Protein AF-A0AA97H1Y4-F1 (afdb_monomer_lite)

Sequence (120 aa):
MHAQTNQAAPNLTASKNALSTSVINLQKANDVKLMYYPCPATGQKHHMVGRGRGKAYKGAYPSTDLQINGYCTQCRDCKLFIISEYEPLWADVKSLGKYTSGNADYDLSNLATVYYTNDF

Foldseek 3Di:
DDDDDDDDDDDPPDDDDDDPPPPPPPDDDPDPDVDQDAQPQPSHHFPKDWQAWEWEAEADPPHPRTDETDTKIAGPGQGKMKHFNYDPPDPPDPDRHDMDIDHDPDDHHSHYDYYYYNGD

Secondary structure (DSSP, 8-state):
--PPP-PPPP--------------------S--------TTTSS---EEEEEEEEEEESSTT---EEEEEEEEEETTT-EEEEESS-TTSTT-----SEEEEE-SSPPPSSEEEEEES--

Organism: NCBI:txid3030016

pLDDT: mean 79.14, std 22.88, range [39.25, 98.5]

Structure (mmCIF, N/CA/C/O backbone):
data_AF-A0AA97H1Y4-F1
#
_entry.id   AF-A0AA97H1Y4-F1
#
loop_
_atom_site.group_PDB
_atom_site.id
_atom_site.type_symbol
_atom_site.label_atom_id
_atom_site.label_alt_id
_atom_site.label_comp_id
_atom_site.label_asym_id
_atom_site.label_entity_id
_atom_site.label_seq_id
_atom_site.pdbx_PDB_ins_code
_atom_site.Cartn_x
_atom_site.Cartn_y
_atom_site.Cartn_z
_atom_site.occupancy
_atom_site.B_iso_or_equiv
_atom_site.auth_seq_id
_atom_site.auth_comp_id
_atom_site.auth_asym_id
_atom_site.auth_atom_id
_atom_site.pdbx_PDB_model_num
ATOM 1 N N . MET A 1 1 ? -32.218 19.216 75.839 1.00 48.66 1 MET A N 1
ATOM 2 C CA . MET A 1 1 ? -32.972 18.854 74.622 1.00 48.66 1 MET A CA 1
ATOM 3 C C . MET A 1 1 ? -32.385 19.664 73.477 1.00 48.66 1 MET A C 1
ATOM 5 O O . MET A 1 1 ? -32.745 20.819 73.320 1.00 48.66 1 MET A O 1
ATOM 9 N N . HIS A 1 2 ? -31.381 19.117 72.789 1.00 39.84 2 HIS A N 1
ATOM 10 C CA . HIS A 1 2 ? -30.660 19.808 71.717 1.00 39.84 2 HIS A CA 1
ATOM 11 C C . HIS A 1 2 ? -31.087 19.205 70.379 1.00 39.84 2 HIS A C 1
ATOM 13 O O . HIS A 1 2 ? -30.915 18.009 70.158 1.00 39.84 2 HIS A O 1
ATOM 19 N N . ALA A 1 3 ? -31.703 20.033 69.537 1.00 40.03 3 ALA A N 1
ATOM 20 C CA . ALA A 1 3 ? -32.163 19.678 68.205 1.00 40.03 3 ALA A CA 1
ATOM 21 C C . ALA A 1 3 ? -30.964 19.508 67.260 1.00 40.03 3 ALA A C 1
ATOM 23 O O . ALA A 1 3 ? -30.159 20.425 67.105 1.00 40.03 3 ALA A O 1
ATOM 24 N N . GLN A 1 4 ? -30.845 18.334 66.640 1.00 42.91 4 GLN A N 1
ATOM 25 C CA . GLN A 1 4 ? -29.894 18.086 65.560 1.00 42.91 4 GLN A CA 1
ATOM 26 C C . GLN A 1 4 ? -30.516 18.536 64.236 1.00 42.91 4 GLN A C 1
ATOM 28 O O . GLN A 1 4 ? -31.580 18.067 63.833 1.00 42.91 4 GLN A O 1
ATOM 33 N N . THR A 1 5 ? -29.853 19.481 63.579 1.00 45.50 5 THR A N 1
ATOM 34 C CA . THR A 1 5 ? -30.152 19.957 62.232 1.00 45.50 5 THR A CA 1
ATOM 35 C C . THR A 1 5 ? -29.566 18.978 61.212 1.00 45.50 5 THR A C 1
ATOM 37 O O . THR A 1 5 ? -28.354 18.796 61.132 1.00 45.50 5 THR A O 1
ATOM 40 N N . ASN A 1 6 ? -30.423 18.332 60.418 1.00 41.03 6 ASN A N 1
ATOM 41 C CA . ASN A 1 6 ? -29.993 17.510 59.287 1.00 41.03 6 ASN A CA 1
ATOM 42 C C . ASN A 1 6 ? -29.512 18.420 58.147 1.00 41.03 6 ASN A C 1
ATOM 44 O O . ASN A 1 6 ? -30.321 19.016 57.437 1.00 41.03 6 ASN A O 1
ATOM 48 N N . GLN A 1 7 ? -28.194 18.534 57.978 1.00 43.28 7 GLN A N 1
ATOM 49 C CA . GLN A 1 7 ? -27.583 19.110 56.781 1.00 43.28 7 GLN A CA 1
ATOM 50 C C . GLN A 1 7 ? -27.549 18.054 55.670 1.00 43.28 7 GLN A C 1
ATOM 52 O O . GLN A 1 7 ? -27.130 16.917 55.882 1.00 43.28 7 GLN A O 1
ATOM 57 N N . ALA A 1 8 ? -28.035 18.439 54.490 1.00 41.75 8 ALA A N 1
ATOM 58 C CA . ALA A 1 8 ? -28.087 17.613 53.293 1.00 41.75 8 ALA A CA 1
ATOM 59 C C . ALA A 1 8 ? -26.680 17.204 52.821 1.00 41.75 8 ALA A C 1
ATOM 61 O O . ALA A 1 8 ? -25.769 18.030 52.750 1.00 41.75 8 ALA A O 1
ATOM 62 N N . ALA A 1 9 ? -26.521 15.929 52.466 1.00 47.75 9 ALA A N 1
ATOM 63 C CA . ALA A 1 9 ? -25.305 15.400 51.862 1.00 47.75 9 ALA A CA 1
ATOM 64 C C . ALA A 1 9 ? -25.125 15.931 50.420 1.00 47.75 9 ALA A C 1
ATOM 66 O O . ALA A 1 9 ? -26.103 15.989 49.668 1.00 47.75 9 ALA A O 1
ATOM 67 N N . PRO A 1 10 ? -23.900 16.290 49.995 1.00 41.94 10 PRO A N 1
ATOM 68 C CA . PRO A 1 10 ? -23.632 16.707 48.625 1.00 41.94 10 PRO A CA 1
ATOM 69 C C . PRO A 1 10 ? -23.724 15.525 47.648 1.00 41.94 10 PRO A C 1
ATOM 71 O O . PRO A 1 10 ? -23.108 14.475 47.828 1.00 41.94 10 PRO A O 1
ATOM 74 N N . ASN A 1 11 ? -24.510 15.732 46.592 1.00 40.88 11 ASN A N 1
ATOM 75 C CA . ASN A 1 11 ? -24.734 14.822 45.475 1.00 40.88 11 ASN A CA 1
ATOM 76 C C . ASN A 1 11 ? -23.430 14.609 44.677 1.00 40.88 11 ASN A C 1
ATOM 78 O O . ASN A 1 11 ? -23.004 15.474 43.914 1.00 40.88 11 ASN A O 1
ATOM 82 N N . LEU A 1 12 ? -22.795 13.450 44.860 1.00 43.25 12 LEU A N 1
ATOM 83 C CA . LEU A 1 12 ? -21.670 12.974 44.055 1.00 43.25 12 LEU A CA 1
ATOM 84 C C . LEU A 1 12 ? -22.195 12.314 42.772 1.00 43.25 12 LEU A C 1
ATOM 86 O O . LEU A 1 12 ? -22.245 11.091 42.665 1.00 43.25 12 LEU A O 1
ATOM 90 N N . THR A 1 13 ? -22.548 13.112 41.768 1.00 43.06 13 THR A N 1
ATOM 91 C CA . THR A 1 13 ? -22.627 12.629 40.380 1.00 43.06 13 THR A CA 1
ATOM 92 C C . THR A 1 13 ? -21.457 13.197 39.594 1.00 43.06 13 THR A C 1
ATOM 94 O O . THR A 1 13 ? -21.511 14.248 38.962 1.00 43.06 13 THR A O 1
ATOM 97 N N . ALA A 1 14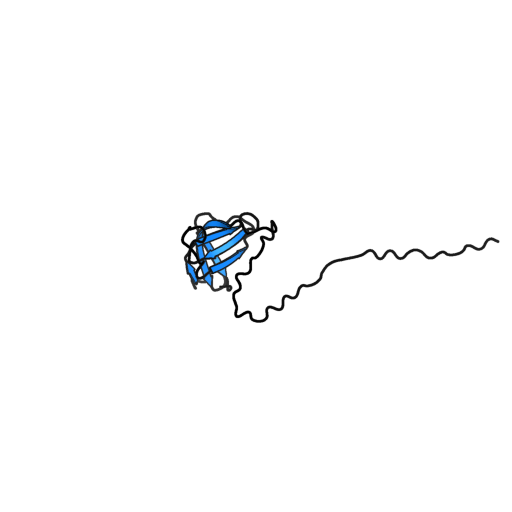 ? -20.345 12.474 39.708 1.00 47.25 14 ALA A N 1
ATOM 98 C CA . ALA A 1 14 ? -19.141 12.682 38.934 1.00 47.25 14 ALA A CA 1
ATOM 99 C C . ALA A 1 14 ? -19.412 12.483 37.435 1.00 47.25 14 ALA A C 1
ATOM 101 O O . ALA A 1 14 ? -20.016 11.500 37.003 1.00 47.25 14 ALA A O 1
ATOM 102 N N . SER A 1 15 ? -18.899 13.445 36.674 1.00 50.44 15 SER A N 1
ATOM 103 C CA . SER A 1 15 ? -18.706 13.457 35.229 1.00 50.44 15 SER A CA 1
ATOM 104 C C . SER A 1 15 ? -18.335 12.081 34.656 1.00 50.44 15 SER A C 1
ATOM 106 O O . SER A 1 15 ? -17.277 11.532 34.964 1.00 50.44 15 SER A O 1
ATOM 108 N N . LYS A 1 16 ? -19.185 11.548 33.771 1.00 42.25 16 LYS A N 1
ATOM 109 C CA . LYS A 1 16 ? -18.799 10.529 32.789 1.00 42.25 16 LYS A CA 1
ATOM 110 C C . LYS A 1 16 ? -18.998 11.099 31.398 1.00 42.25 16 LYS A C 1
ATOM 112 O O . LYS A 1 16 ? -20.075 11.079 30.814 1.00 42.25 16 LYS A O 1
ATOM 117 N N . ASN A 1 17 ? -17.895 11.662 30.941 1.00 44.69 17 ASN A N 1
ATOM 118 C CA . ASN A 1 17 ? -17.618 12.040 29.578 1.00 44.69 17 ASN A CA 1
ATOM 119 C C . ASN A 1 17 ? -17.586 10.794 28.668 1.00 44.69 17 ASN A C 1
ATOM 121 O O . ASN A 1 17 ? -17.253 9.703 29.128 1.00 44.69 17 ASN A O 1
ATOM 125 N N . ALA A 1 18 ? -17.814 11.037 27.376 1.00 43.44 18 ALA A N 1
ATOM 126 C CA . ALA A 1 18 ? -17.531 10.179 26.220 1.00 43.44 18 ALA A CA 1
ATOM 127 C C . ALA A 1 18 ? -18.537 9.064 25.860 1.00 43.44 18 ALA A C 1
ATOM 129 O O . ALA A 1 18 ? -18.452 7.937 26.331 1.00 43.44 18 ALA A O 1
ATOM 130 N N . LEU A 1 19 ? -19.384 9.354 24.867 1.00 41.88 19 LEU A N 1
ATOM 131 C CA . LEU A 1 19 ? -19.196 8.819 23.509 1.00 41.88 19 LEU A CA 1
ATOM 132 C C . LEU A 1 19 ? -20.073 9.634 22.539 1.00 41.88 19 LEU A C 1
ATOM 134 O O . LEU A 1 19 ? -21.244 9.339 22.324 1.00 41.88 19 LEU A O 1
ATOM 138 N N . SER A 1 20 ? -19.519 10.715 21.983 1.00 41.31 20 SER A N 1
ATOM 139 C CA . SER A 1 20 ? -20.148 11.393 20.846 1.00 41.31 20 SER A CA 1
ATOM 140 C C . SER A 1 20 ? -19.917 10.526 19.613 1.00 41.31 20 SER A C 1
ATOM 142 O O . SER A 1 20 ? -18.840 10.541 19.013 1.00 41.31 20 SER A O 1
ATOM 144 N N . THR A 1 21 ? -20.914 9.706 19.291 1.00 44.03 21 THR A N 1
ATOM 145 C CA . THR A 1 21 ? -21.006 8.948 18.046 1.00 44.03 21 THR A CA 1
ATOM 146 C C . THR A 1 21 ? -20.931 9.932 16.885 1.00 44.03 21 THR A C 1
ATOM 148 O O . THR A 1 21 ? -21.912 10.576 16.519 1.00 44.03 21 THR A O 1
ATOM 151 N N . SER A 1 22 ? -19.737 10.072 16.316 1.00 50.31 22 SER A N 1
ATOM 152 C CA . SER A 1 22 ? -19.510 10.861 15.112 1.00 50.31 22 SER A CA 1
ATOM 153 C C . SER A 1 22 ? -20.074 10.074 13.933 1.00 50.31 22 SER A C 1
ATOM 155 O O . SER A 1 22 ? -19.364 9.311 13.285 1.00 50.31 22 SER A O 1
ATOM 157 N N . VAL A 1 23 ? -21.379 10.201 13.693 1.00 44.16 23 VAL A N 1
ATOM 158 C CA . VAL A 1 23 ? -22.023 9.699 12.478 1.00 44.16 23 VAL A CA 1
ATOM 159 C C . VAL A 1 23 ? -21.514 10.561 11.324 1.00 44.16 23 VAL A C 1
ATOM 161 O O . VAL A 1 23 ? -22.010 11.662 11.090 1.00 44.16 23 VAL A O 1
ATOM 164 N N . ILE A 1 24 ? -20.468 10.104 10.634 1.00 49.44 24 ILE A N 1
ATOM 165 C CA . ILE A 1 24 ? -19.980 10.775 9.429 1.00 49.44 24 ILE A CA 1
ATOM 166 C C . ILE A 1 24 ? -20.992 10.483 8.318 1.00 49.44 24 ILE A C 1
ATOM 168 O O . ILE A 1 24 ? -20.993 9.412 7.717 1.00 49.44 24 ILE A O 1
ATOM 172 N N . ASN A 1 25 ? -21.872 11.449 8.060 1.00 41.75 25 ASN A N 1
ATOM 173 C CA . ASN A 1 25 ? -22.656 11.518 6.833 1.00 41.75 25 ASN A CA 1
ATOM 174 C C . ASN A 1 25 ? -21.688 11.689 5.649 1.00 41.75 25 ASN A C 1
ATOM 176 O O . ASN A 1 25 ? -21.300 12.810 5.322 1.00 41.75 25 ASN A O 1
ATOM 180 N N . LEU A 1 26 ? -21.292 10.593 4.995 1.00 48.78 26 LEU A N 1
ATOM 181 C CA . LEU A 1 26 ? -20.670 10.659 3.671 1.00 48.78 26 LEU A CA 1
ATOM 182 C C . LEU A 1 26 ? -21.756 10.943 2.626 1.00 48.78 26 LEU A C 1
ATOM 184 O O . LEU A 1 26 ? -22.252 10.054 1.937 1.00 48.78 26 LEU A O 1
ATOM 188 N N . GLN A 1 27 ? -22.144 12.211 2.511 1.00 44.69 27 GLN A N 1
ATOM 189 C CA . GLN A 1 27 ? -22.803 12.690 1.303 1.00 44.69 27 GLN A CA 1
ATOM 190 C C . GLN A 1 27 ? -21.766 12.782 0.174 1.00 44.69 27 GLN A C 1
ATOM 192 O O . GLN A 1 27 ? -20.683 13.330 0.361 1.00 44.69 27 GLN A O 1
ATOM 197 N N . LYS A 1 28 ? -22.126 12.205 -0.983 1.00 53.91 28 LYS A N 1
ATOM 198 C CA . LYS A 1 28 ? -21.453 12.264 -2.294 1.00 53.91 28 LYS A CA 1
ATOM 199 C C . LYS A 1 28 ? -20.482 13.446 -2.445 1.00 53.91 28 LYS A C 1
ATOM 201 O O . LYS A 1 28 ? -20.922 14.576 -2.643 1.00 53.91 28 LYS A O 1
ATOM 206 N N . ALA A 1 29 ? -19.183 13.164 -2.465 1.00 42.91 29 ALA A N 1
ATOM 207 C CA . ALA A 1 29 ? -18.162 14.120 -2.878 1.00 42.91 29 ALA A CA 1
ATOM 208 C C . ALA A 1 29 ? -17.651 13.732 -4.273 1.00 42.91 29 ALA A C 1
ATOM 210 O O . ALA A 1 29 ? -16.853 12.811 -4.414 1.00 42.91 29 ALA A O 1
ATOM 211 N N . ASN A 1 30 ? -18.125 14.443 -5.298 1.00 45.97 30 ASN A N 1
ATOM 212 C CA . ASN A 1 30 ? -17.591 14.395 -6.664 1.00 45.97 30 ASN A CA 1
ATOM 213 C C . ASN A 1 30 ? -16.367 15.314 -6.856 1.00 45.97 30 ASN A C 1
ATOM 215 O O . ASN A 1 30 ? -16.028 15.645 -7.983 1.00 45.97 30 ASN A O 1
ATOM 219 N N . ASP A 1 31 ? -15.668 15.673 -5.781 1.00 39.59 31 ASP A N 1
ATOM 220 C CA . ASP A 1 31 ? -14.354 16.307 -5.837 1.00 39.59 31 ASP A CA 1
ATOM 221 C C . ASP A 1 31 ? -13.424 15.503 -4.932 1.00 39.59 31 ASP A C 1
ATOM 223 O O . ASP A 1 31 ? -13.502 15.592 -3.703 1.00 39.59 31 ASP A O 1
ATOM 227 N N . VAL A 1 32 ? -12.548 14.687 -5.528 1.00 39.25 32 VAL A N 1
ATOM 228 C CA . VAL A 1 32 ? -11.483 13.988 -4.796 1.00 39.25 32 VAL A CA 1
ATOM 229 C C . VAL A 1 32 ? -10.440 15.029 -4.401 1.00 39.25 32 VAL A C 1
ATOM 231 O O . VAL A 1 32 ? -9.380 15.180 -5.005 1.00 39.25 32 VAL A O 1
ATOM 234 N N . LYS A 1 33 ? -10.768 15.805 -3.370 1.00 39.50 33 LYS A N 1
ATOM 2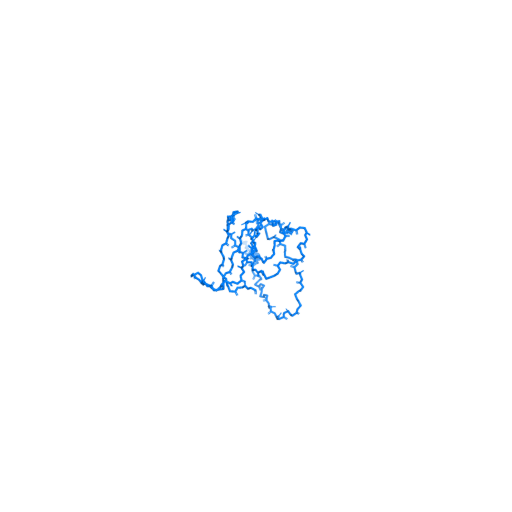35 C CA . LYS A 1 33 ? -9.798 16.572 -2.604 1.00 39.50 33 LYS A CA 1
ATOM 236 C C . LYS A 1 33 ? -8.810 15.540 -2.072 1.00 39.50 33 LYS A C 1
ATOM 238 O O . LYS A 1 33 ? -9.231 14.625 -1.366 1.00 39.50 33 LYS A O 1
ATOM 243 N N . LEU A 1 34 ? -7.525 15.653 -2.421 1.00 41.41 34 LEU A N 1
ATOM 244 C CA . LEU A 1 34 ? -6.455 14.890 -1.772 1.00 41.41 34 LEU A CA 1
ATOM 245 C C . LEU A 1 34 ? -6.478 15.247 -0.281 1.00 41.41 34 LEU A C 1
ATOM 247 O O . LEU A 1 34 ? -5.862 16.211 0.170 1.00 41.41 34 LEU A O 1
ATOM 251 N N . MET A 1 35 ? -7.298 14.517 0.467 1.00 50.91 35 MET A N 1
ATOM 252 C CA . MET A 1 35 ? -7.474 14.679 1.895 1.00 50.91 35 MET A CA 1
ATOM 253 C C . MET A 1 35 ? -6.227 14.095 2.530 1.00 50.91 35 MET A C 1
ATOM 255 O O . MET A 1 35 ? -6.019 12.884 2.545 1.00 50.91 35 MET A O 1
ATOM 259 N N . TYR A 1 36 ? -5.372 14.981 3.026 1.00 68.94 36 TYR A N 1
ATOM 260 C CA . TYR A 1 36 ? -4.345 14.587 3.968 1.00 68.94 36 TYR A CA 1
ATOM 261 C C . TYR A 1 36 ? -5.017 13.867 5.145 1.00 68.94 36 TYR A C 1
ATOM 263 O O . TYR A 1 36 ? -5.831 14.463 5.850 1.00 68.94 36 TYR A O 1
ATOM 271 N N . TYR A 1 37 ? -4.682 12.592 5.334 1.00 75.31 37 TYR A N 1
ATOM 272 C CA . TYR A 1 37 ? -5.116 11.800 6.478 1.00 75.31 37 TYR A CA 1
ATOM 273 C C . TYR A 1 37 ? -3.921 11.613 7.424 1.00 75.31 37 TYR A C 1
ATOM 275 O O . TYR A 1 37 ? -2.888 11.092 6.988 1.00 75.31 37 TYR A O 1
ATOM 283 N N . PRO A 1 38 ? -3.996 12.088 8.680 1.00 85.44 38 PRO A N 1
ATOM 284 C CA . PRO A 1 38 ? -2.907 11.920 9.629 1.00 85.44 38 PRO A CA 1
ATOM 285 C C . PRO A 1 38 ? -2.799 10.458 10.074 1.00 85.44 38 PRO A C 1
ATOM 287 O O . PRO A 1 38 ? -3.799 9.771 10.270 1.00 85.44 38 PRO A O 1
ATOM 290 N N . CYS A 1 39 ? -1.569 10.006 10.298 1.00 88.25 39 CYS A N 1
ATOM 291 C CA . CYS A 1 39 ? -1.275 8.694 10.851 1.00 88.25 39 CYS A CA 1
ATOM 292 C C . CYS A 1 39 ? -1.866 8.591 12.265 1.00 88.25 39 CYS A C 1
ATOM 294 O O . CYS A 1 39 ? -1.440 9.344 13.142 1.00 88.25 39 CYS A O 1
ATOM 296 N N . PRO A 1 40 ? -2.788 7.654 12.548 1.00 89.56 40 PRO A N 1
ATOM 297 C CA . PRO A 1 40 ? -3.432 7.566 13.860 1.00 89.56 40 PRO A CA 1
ATOM 298 C C . PRO A 1 40 ? -2.456 7.189 14.984 1.00 89.56 40 PRO A C 1
ATOM 300 O O . PRO A 1 40 ? -2.716 7.495 16.142 1.00 89.56 40 PRO A O 1
ATOM 303 N N . ALA A 1 41 ? -1.321 6.564 14.652 1.00 86.75 41 ALA A N 1
ATOM 304 C CA . ALA A 1 41 ? -0.299 6.195 15.630 1.00 86.75 41 ALA A CA 1
ATOM 305 C C . ALA A 1 41 ? 0.553 7.390 16.097 1.00 86.75 41 ALA A C 1
ATOM 307 O O . ALA A 1 41 ? 1.031 7.387 17.227 1.00 86.75 41 ALA A O 1
ATOM 308 N N . THR A 1 42 ? 0.767 8.399 15.244 1.00 88.56 42 THR A N 1
ATOM 309 C CA . THR A 1 42 ? 1.719 9.497 15.519 1.00 88.56 42 THR A CA 1
ATOM 310 C C . THR A 1 42 ? 1.112 10.896 15.411 1.00 88.56 42 THR A C 1
ATOM 312 O O . THR A 1 42 ? 1.738 11.869 15.823 1.00 88.56 42 THR A O 1
ATOM 315 N N . GLY A 1 43 ? -0.074 11.037 14.817 1.00 87.00 43 GLY A N 1
ATOM 316 C CA . GLY A 1 43 ? -0.686 12.318 14.449 1.00 87.00 43 GLY A CA 1
ATOM 317 C C . GLY A 1 43 ? 0.012 13.047 13.289 1.00 87.00 43 GLY A C 1
ATOM 318 O O . GLY A 1 43 ? -0.460 14.097 12.855 1.00 87.00 43 GLY A O 1
ATOM 319 N N . GLN A 1 44 ? 1.120 12.506 12.773 1.00 88.88 44 GLN A N 1
ATOM 320 C CA . GLN A 1 44 ? 1.923 13.078 11.688 1.00 88.88 44 GLN A CA 1
ATOM 321 C C . GLN A 1 44 ? 1.574 12.448 10.338 1.00 88.88 44 GLN A C 1
ATOM 323 O O . GLN A 1 44 ? 0.671 11.620 10.235 1.00 88.88 44 GLN A O 1
ATOM 328 N N . LYS A 1 45 ? 2.292 12.823 9.274 1.00 89.19 45 LYS A N 1
ATOM 329 C CA . LYS A 1 45 ? 2.130 12.168 7.970 1.00 89.19 45 LYS A CA 1
ATOM 330 C C . LYS A 1 45 ? 2.496 10.686 8.076 1.00 89.19 45 LYS A C 1
ATOM 332 O O . LYS A 1 45 ? 3.416 10.325 8.807 1.00 89.19 45 LYS A O 1
ATOM 337 N N . HIS A 1 46 ? 1.815 9.836 7.309 1.00 91.25 46 HIS A N 1
ATOM 338 C CA . HIS A 1 46 ? 2.180 8.424 7.217 1.00 91.25 46 HIS A CA 1
ATOM 339 C C . HIS A 1 46 ? 3.605 8.259 6.676 1.00 91.25 46 HIS A C 1
ATOM 341 O O . HIS A 1 46 ? 3.904 8.673 5.555 1.00 91.25 46 HIS A O 1
ATOM 347 N N . HIS A 1 47 ? 4.469 7.601 7.449 1.00 93.31 47 HIS A N 1
ATOM 348 C CA . HIS A 1 47 ? 5.784 7.173 6.983 1.00 93.31 47 HIS A CA 1
ATOM 349 C C . HIS A 1 47 ? 5.654 5.834 6.246 1.00 93.31 47 HIS A C 1
ATOM 351 O O . HIS A 1 47 ? 5.758 4.763 6.848 1.00 93.31 47 HIS A O 1
ATOM 357 N N . MET A 1 48 ? 5.362 5.905 4.947 1.00 94.12 48 MET A N 1
ATOM 358 C CA . MET A 1 48 ? 5.184 4.735 4.083 1.00 94.12 48 MET A CA 1
ATOM 359 C C . MET A 1 48 ? 6.528 4.138 3.666 1.00 94.12 48 MET A C 1
ATOM 361 O O . MET A 1 48 ? 7.461 4.871 3.343 1.00 94.12 48 MET A O 1
ATOM 365 N N . VAL A 1 49 ? 6.611 2.808 3.627 1.00 96.00 49 VAL A N 1
ATOM 366 C CA . VAL A 1 49 ? 7.764 2.066 3.102 1.00 96.00 49 VAL A CA 1
ATOM 367 C C . VAL A 1 49 ? 7.376 0.931 2.175 1.00 96.00 49 VAL A C 1
ATOM 369 O O . VAL A 1 49 ? 6.296 0.364 2.308 1.00 96.00 49 VAL A O 1
ATOM 372 N N . GLY A 1 50 ? 8.277 0.593 1.253 1.00 95.94 50 GLY A N 1
ATOM 373 C CA . GLY A 1 50 ? 8.085 -0.481 0.282 1.00 95.94 50 GLY A CA 1
ATOM 374 C C . GLY A 1 50 ? 7.998 -1.863 0.929 1.00 95.94 50 GLY A C 1
ATOM 375 O O . GLY A 1 50 ? 8.786 -2.196 1.814 1.00 95.94 50 GLY A O 1
ATOM 376 N N . ARG A 1 51 ? 7.044 -2.667 0.452 1.00 96.62 51 ARG A N 1
ATOM 377 C CA . ARG A 1 51 ? 6.769 -4.059 0.855 1.00 96.62 51 ARG A CA 1
ATOM 378 C C . ARG A 1 51 ? 6.688 -4.998 -0.363 1.00 96.62 51 ARG A C 1
ATOM 380 O O . ARG A 1 51 ? 5.979 -5.998 -0.364 1.00 96.62 51 ARG A O 1
ATOM 387 N N . GLY A 1 52 ? 7.411 -4.666 -1.431 1.00 95.81 52 GLY A N 1
ATOM 388 C CA . GLY A 1 52 ? 7.477 -5.482 -2.644 1.00 95.81 52 GLY A CA 1
ATOM 389 C C . GLY A 1 52 ? 6.221 -5.387 -3.515 1.00 95.81 52 GLY A C 1
ATOM 390 O O . GLY A 1 52 ? 5.615 -4.324 -3.657 1.00 95.81 52 GLY A O 1
ATOM 391 N N . ARG A 1 53 ? 5.851 -6.499 -4.162 1.00 97.62 53 ARG A N 1
ATOM 392 C CA . ARG A 1 53 ? 4.714 -6.551 -5.096 1.00 97.62 53 ARG A CA 1
ATOM 393 C C . ARG A 1 53 ? 3.379 -6.652 -4.358 1.00 97.62 53 ARG A C 1
ATOM 395 O O . ARG A 1 53 ? 3.284 -7.256 -3.296 1.00 97.62 53 ARG A O 1
ATOM 402 N N . GLY A 1 54 ? 2.323 -6.114 -4.955 1.00 97.50 54 GLY A N 1
ATOM 403 C CA . GLY A 1 54 ? 0.961 -6.192 -4.429 1.00 97.50 54 GLY A CA 1
ATOM 404 C C . GLY A 1 54 ? -0.019 -6.698 -5.481 1.00 97.50 54 GLY A C 1
ATOM 405 O O . GLY A 1 54 ? 0.017 -6.253 -6.629 1.00 97.50 54 GLY A O 1
ATOM 406 N N . LYS A 1 55 ? -0.908 -7.615 -5.094 1.00 98.19 55 LYS A N 1
ATOM 407 C CA . LYS A 1 55 ? -2.079 -7.997 -5.892 1.00 98.19 55 LYS A CA 1
ATOM 408 C C . LYS A 1 55 ? -3.349 -7.750 -5.094 1.00 98.19 55 LYS A C 1
ATOM 410 O O . LYS A 1 55 ? -3.440 -8.206 -3.957 1.00 98.19 55 LYS A O 1
ATOM 415 N N . ALA A 1 56 ? -4.319 -7.075 -5.695 1.00 98.06 56 ALA A N 1
ATOM 416 C CA . ALA A 1 56 ? -5.628 -6.860 -5.093 1.00 98.06 56 ALA A CA 1
ATOM 417 C C . ALA A 1 56 ? -6.725 -7.479 -5.961 1.00 98.06 56 ALA A C 1
ATOM 419 O O . ALA A 1 56 ? -6.783 -7.217 -7.165 1.00 98.06 56 ALA A O 1
ATOM 420 N N . TYR A 1 57 ? -7.580 -8.287 -5.343 1.00 98.50 57 TYR A N 1
ATOM 421 C CA . TYR A 1 57 ? -8.701 -8.971 -5.978 1.00 98.50 57 TYR A CA 1
ATOM 422 C C . TYR A 1 57 ? -10.022 -8.438 -5.428 1.00 98.50 57 TYR A C 1
ATOM 424 O O . TYR A 1 57 ? -10.117 -8.131 -4.238 1.00 98.50 57 TYR A O 1
ATOM 432 N N . LYS A 1 58 ? -11.043 -8.349 -6.284 1.00 98.00 58 LYS A N 1
ATOM 433 C CA . LYS A 1 58 ? -12.387 -7.947 -5.876 1.00 98.00 58 LYS A CA 1
ATOM 434 C C . LYS A 1 58 ? -13.125 -9.092 -5.197 1.00 98.00 58 LYS A C 1
ATOM 436 O O . LYS A 1 58 ? -13.210 -10.179 -5.760 1.00 98.00 58 LYS A O 1
ATOM 441 N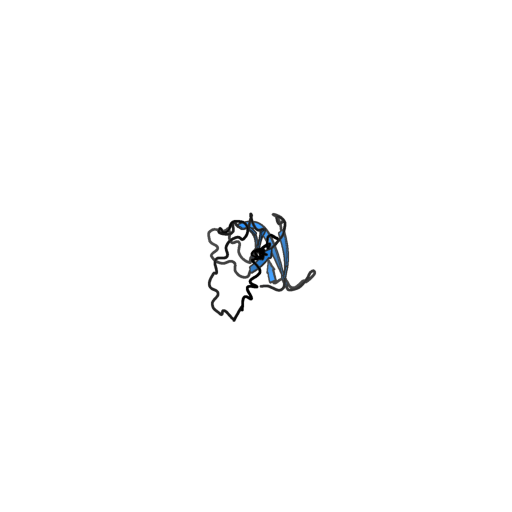 N . GLY A 1 59 ? -13.719 -8.843 -4.037 1.00 96.88 59 GLY A N 1
ATOM 442 C CA . GLY A 1 59 ? -14.500 -9.826 -3.284 1.00 96.88 59 GLY A CA 1
ATOM 443 C C . GLY A 1 59 ? -13.718 -10.483 -2.150 1.00 96.88 59 GLY A C 1
ATOM 444 O O . GLY A 1 59 ? -12.640 -10.033 -1.776 1.00 96.88 59 GLY A O 1
ATOM 445 N N . ALA A 1 60 ? -14.289 -11.541 -1.575 1.00 96.69 60 ALA A N 1
ATOM 446 C CA . ALA A 1 60 ? -13.657 -12.315 -0.508 1.00 96.69 60 ALA A CA 1
ATOM 447 C C . ALA A 1 60 ? -12.656 -13.342 -1.065 1.00 96.69 60 ALA A C 1
ATOM 449 O O . ALA A 1 60 ? -12.733 -13.735 -2.230 1.00 96.69 60 ALA A O 1
ATOM 450 N N . TYR A 1 61 ? -11.735 -13.821 -0.225 1.00 95.00 61 TYR A N 1
ATOM 451 C CA . TYR A 1 61 ? -10.904 -14.980 -0.563 1.00 95.00 61 TYR A CA 1
ATOM 452 C C . TYR A 1 61 ? -11.792 -16.207 -0.859 1.00 95.00 61 TYR A C 1
ATOM 454 O O . TYR A 1 61 ? -12.731 -16.445 -0.094 1.00 95.00 61 TYR A O 1
ATOM 462 N N . PRO A 1 62 ? -11.504 -17.019 -1.896 1.00 95.44 62 PRO A N 1
ATOM 463 C CA . PRO A 1 62 ? -10.389 -16.944 -2.850 1.00 95.44 62 PRO A CA 1
ATOM 464 C C . PRO A 1 62 ? -10.792 -16.369 -4.225 1.00 95.44 62 PRO A C 1
ATOM 466 O O . PRO A 1 62 ? -10.642 -17.039 -5.245 1.00 95.44 62 PRO A O 1
ATOM 469 N N . SER A 1 63 ? -11.329 -15.146 -4.284 1.00 97.50 63 SER A N 1
ATOM 470 C CA . SER A 1 63 ? -11.721 -14.525 -5.559 1.00 97.50 63 SER A CA 1
ATOM 471 C C . SER A 1 63 ? -10.584 -14.479 -6.588 1.00 97.50 63 SER A C 1
ATOM 473 O O . SER A 1 63 ? -9.436 -14.184 -6.269 1.00 97.50 63 SER A O 1
ATOM 475 N N . THR A 1 64 ? -10.913 -14.707 -7.856 1.00 97.81 64 THR A N 1
ATOM 476 C CA . THR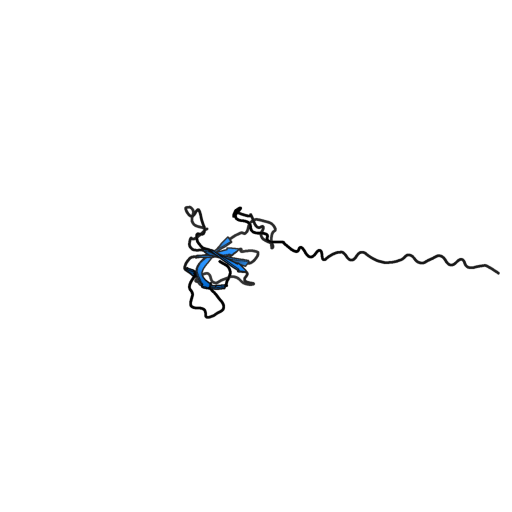 A 1 64 ? -9.965 -14.616 -8.976 1.00 97.81 64 THR A CA 1
ATOM 477 C C . THR A 1 64 ? -10.077 -13.307 -9.757 1.00 97.81 64 THR A C 1
ATOM 479 O O . THR A 1 64 ? -9.366 -13.126 -10.744 1.00 97.81 64 THR A O 1
ATOM 482 N N . ASP A 1 65 ? -10.957 -12.392 -9.343 1.00 97.81 65 ASP A N 1
ATOM 483 C CA . ASP A 1 65 ? -11.190 -11.112 -10.019 1.00 97.81 65 ASP A CA 1
ATOM 484 C C . ASP A 1 65 ? -10.063 -10.109 -9.704 1.00 97.81 65 ASP A C 1
ATOM 486 O O . ASP A 1 65 ? -10.164 -9.301 -8.782 1.00 97.81 65 ASP A O 1
ATOM 490 N N . LEU A 1 66 ? -8.941 -10.213 -10.424 1.00 97.94 66 LEU A N 1
ATOM 491 C CA . LEU A 1 66 ? -7.757 -9.375 -10.225 1.00 97.94 66 LEU A CA 1
ATOM 492 C C . LEU A 1 66 ? -8.014 -7.936 -10.684 1.00 97.94 66 LEU A C 1
ATOM 494 O O . LEU A 1 66 ? -8.215 -7.669 -11.865 1.00 97.94 66 LEU A O 1
ATOM 498 N N . GLN A 1 67 ? -7.904 -6.995 -9.752 1.00 98.00 67 GLN A N 1
ATOM 499 C CA . GLN A 1 67 ? -8.158 -5.578 -9.997 1.00 98.00 67 GLN A CA 1
ATOM 500 C C . GLN A 1 67 ? -6.886 -4.734 -10.079 1.00 98.00 67 GLN A C 1
ATOM 502 O O . GLN A 1 67 ? -6.894 -3.730 -10.792 1.00 98.00 67 GLN A O 1
ATOM 507 N N . ILE A 1 68 ? -5.831 -5.103 -9.340 1.00 97.94 68 ILE A N 1
ATOM 508 C CA . ILE A 1 68 ? -4.530 -4.411 -9.322 1.00 97.94 68 ILE A CA 1
ATOM 509 C C . ILE A 1 68 ? -3.409 -5.451 -9.256 1.00 97.94 68 ILE A C 1
ATOM 511 O O . ILE A 1 68 ? -3.449 -6.353 -8.420 1.00 97.94 68 ILE A O 1
ATOM 515 N N . ASN A 1 69 ? -2.380 -5.290 -10.090 1.00 97.69 69 ASN A N 1
ATOM 516 C CA . ASN A 1 69 ? -1.113 -6.019 -10.012 1.00 97.69 69 ASN A CA 1
ATOM 517 C C . ASN A 1 69 ? 0.052 -5.023 -10.060 1.00 97.69 69 ASN A C 1
ATOM 519 O O . ASN A 1 69 ? 0.577 -4.713 -11.128 1.00 97.69 69 ASN A O 1
ATOM 523 N N . GLY A 1 70 ? 0.459 -4.533 -8.895 1.00 96.69 70 GLY A N 1
ATOM 524 C CA . GLY A 1 70 ? 1.399 -3.426 -8.779 1.00 96.69 70 GLY A CA 1
ATOM 525 C C . GLY A 1 70 ? 2.291 -3.555 -7.554 1.00 96.69 70 GLY A C 1
ATOM 526 O O . GLY A 1 70 ? 2.917 -4.598 -7.333 1.00 96.69 70 GLY A O 1
ATOM 527 N N . TYR A 1 71 ? 2.365 -2.488 -6.775 1.00 97.38 71 TYR A N 1
ATOM 528 C CA . TYR A 1 71 ? 3.313 -2.313 -5.683 1.00 97.38 71 TYR A CA 1
ATOM 529 C C . TYR A 1 71 ? 2.588 -2.193 -4.354 1.00 97.38 71 TYR A C 1
ATOM 531 O O . TYR A 1 71 ? 1.465 -1.698 -4.293 1.00 97.38 71 TYR A O 1
ATOM 539 N N . CYS A 1 72 ? 3.226 -2.678 -3.294 1.00 97.44 72 CYS A N 1
ATOM 540 C CA . CYS A 1 72 ? 2.710 -2.578 -1.941 1.00 97.44 72 CYS A CA 1
ATOM 541 C C . CYS A 1 72 ? 3.599 -1.642 -1.127 1.00 97.44 72 CYS A C 1
ATOM 543 O O . CYS A 1 72 ? 4.810 -1.847 -1.038 1.00 97.44 72 CYS A O 1
ATOM 545 N N . THR A 1 73 ? 2.987 -0.668 -0.460 1.00 96.69 73 THR A N 1
ATOM 546 C CA . THR A 1 73 ? 3.646 0.133 0.575 1.00 96.69 73 THR A CA 1
ATOM 547 C C . THR A 1 73 ? 2.876 0.047 1.884 1.00 96.69 73 THR A C 1
ATOM 549 O O . THR A 1 73 ? 1.665 -0.151 1.884 1.00 96.69 73 THR A O 1
ATOM 552 N N . GLN A 1 74 ? 3.569 0.169 3.013 1.00 97.00 74 GLN A N 1
ATOM 553 C CA . GLN A 1 74 ? 2.972 0.102 4.344 1.00 97.00 74 GLN A CA 1
ATOM 554 C C . GLN A 1 74 ? 3.533 1.198 5.244 1.00 97.00 74 GLN A C 1
ATOM 556 O O . GLN A 1 74 ? 4.737 1.449 5.257 1.00 97.00 74 GLN A O 1
ATOM 561 N N . CYS A 1 75 ? 2.669 1.835 6.026 1.00 95.38 75 CYS A N 1
ATOM 562 C CA . CYS A 1 75 ? 3.072 2.764 7.064 1.00 95.38 75 CYS A CA 1
ATOM 563 C C . CYS A 1 75 ? 3.814 2.014 8.174 1.00 95.38 75 CYS A C 1
ATOM 565 O O . CYS A 1 75 ? 3.294 1.046 8.730 1.00 95.38 75 CYS A O 1
ATOM 567 N N . ARG A 1 76 ? 5.011 2.485 8.534 1.00 94.62 76 ARG A N 1
ATOM 568 C CA . ARG A 1 76 ? 5.816 1.871 9.602 1.00 94.62 76 ARG A CA 1
ATOM 569 C C . ARG A 1 76 ? 5.119 1.890 10.960 1.00 94.62 76 ARG A C 1
ATOM 571 O O . ARG A 1 76 ? 5.293 0.942 11.725 1.00 94.62 76 ARG A O 1
ATOM 578 N N . ASP A 1 77 ? 4.317 2.920 11.218 1.00 93.50 77 ASP A N 1
ATOM 579 C CA . ASP A 1 77 ? 3.779 3.197 12.550 1.00 93.50 77 ASP A CA 1
ATOM 580 C C . ASP A 1 77 ? 2.393 2.572 12.753 1.00 93.50 77 ASP A C 1
ATOM 582 O O . ASP A 1 77 ? 2.211 1.741 13.635 1.00 93.50 77 ASP A O 1
ATOM 586 N N . CYS A 1 78 ? 1.415 2.929 11.911 1.00 93.44 78 CYS A N 1
ATOM 587 C CA . CYS A 1 78 ? 0.021 2.481 12.060 1.00 93.44 78 CYS A CA 1
ATOM 588 C C . CYS A 1 78 ? -0.362 1.277 11.195 1.00 93.44 78 CYS A C 1
ATOM 590 O O . CYS A 1 78 ? -1.527 0.892 11.192 1.00 93.44 78 CYS A O 1
ATOM 592 N N . LYS A 1 79 ? 0.591 0.740 10.425 1.00 95.81 79 LYS A N 1
ATOM 593 C CA . LYS A 1 79 ? 0.450 -0.462 9.589 1.00 95.81 79 LYS A CA 1
ATOM 594 C C . LYS A 1 79 ? -0.592 -0.421 8.466 1.00 95.81 79 LYS A C 1
ATOM 596 O O . LYS A 1 79 ? -0.717 -1.404 7.733 1.00 95.81 79 LYS A O 1
ATOM 601 N N . LEU A 1 80 ? -1.216 0.736 8.235 1.00 95.06 80 LEU A N 1
ATOM 602 C CA . LEU A 1 80 ? -1.975 1.020 7.019 1.00 95.06 80 LEU A CA 1
ATOM 603 C C . LEU A 1 80 ? -1.123 0.707 5.790 1.00 95.06 80 LEU A C 1
ATOM 605 O O . LEU A 1 80 ? 0.007 1.186 5.682 1.00 95.06 80 LEU A O 1
ATOM 609 N N . PHE A 1 81 ? -1.661 -0.075 4.864 1.00 95.81 81 PHE A N 1
ATOM 610 C CA . PHE A 1 81 ? -0.995 -0.412 3.616 1.00 95.81 81 PHE A CA 1
ATOM 611 C C . PHE A 1 81 ? -1.797 0.064 2.413 1.00 95.81 81 PHE A C 1
ATOM 613 O O . PHE A 1 81 ? -3.013 0.248 2.476 1.00 95.81 81 PHE A O 1
ATOM 620 N N . ILE A 1 82 ? -1.086 0.260 1.309 1.00 96.19 82 ILE A N 1
ATOM 621 C CA . ILE A 1 82 ? -1.629 0.628 0.009 1.00 96.19 82 ILE A CA 1
ATOM 622 C C . ILE A 1 82 ? -1.075 -0.358 -1.012 1.00 96.19 82 ILE A C 1
ATOM 624 O O . ILE A 1 82 ? 0.136 -0.590 -1.054 1.00 96.19 82 ILE A O 1
ATOM 628 N N . ILE A 1 83 ? -1.959 -0.912 -1.839 1.00 97.44 83 ILE A N 1
ATOM 629 C CA . ILE A 1 83 ? -1.588 -1.610 -3.069 1.00 97.44 83 ILE A CA 1
ATOM 630 C C . ILE A 1 83 ? -1.980 -0.708 -4.231 1.00 97.44 83 ILE A C 1
ATOM 632 O O . ILE A 1 83 ? -3.161 -0.419 -4.409 1.00 97.44 83 ILE A O 1
ATOM 636 N N . SER A 1 84 ? -0.998 -0.262 -5.007 1.00 96.62 84 SER A N 1
ATOM 637 C CA . SER A 1 84 ? -1.167 0.705 -6.093 1.00 96.62 84 SER A CA 1
ATOM 638 C C . SER A 1 84 ? -0.575 0.197 -7.399 1.00 96.62 84 SER A C 1
ATOM 640 O O . SER A 1 84 ? 0.338 -0.627 -7.409 1.00 96.62 84 SER A O 1
ATOM 642 N N . GLU A 1 85 ? -1.098 0.689 -8.517 1.00 96.31 85 GLU A N 1
ATOM 643 C CA . GLU A 1 85 ? -0.594 0.392 -9.858 1.00 96.31 85 GLU A CA 1
ATOM 644 C C . GLU A 1 85 ? 0.856 0.866 -10.037 1.00 96.31 85 GLU A C 1
ATOM 646 O O . GLU A 1 85 ? 1.707 0.101 -10.497 1.00 96.31 85 GLU A O 1
ATOM 651 N N . TYR A 1 86 ? 1.149 2.090 -9.590 1.00 94.88 86 TYR A N 1
ATOM 652 C CA . TYR A 1 86 ? 2.488 2.683 -9.628 1.00 94.88 86 TYR A CA 1
ATOM 653 C C . TYR A 1 86 ? 3.164 2.669 -8.253 1.00 94.88 86 TYR A C 1
ATOM 655 O O . TYR A 1 86 ? 2.490 2.699 -7.223 1.00 94.88 86 TYR A O 1
ATOM 663 N N . GLU A 1 87 ? 4.499 2.628 -8.237 1.00 92.38 87 GLU A N 1
ATOM 664 C CA . GLU A 1 87 ? 5.316 2.653 -7.016 1.00 92.38 87 GLU A CA 1
ATOM 665 C C . GLU A 1 87 ? 5.462 4.094 -6.493 1.00 92.38 87 GLU A C 1
ATOM 667 O O . GLU A 1 87 ? 6.175 4.891 -7.107 1.00 92.38 87 GLU A O 1
ATOM 672 N N . PRO A 1 88 ? 4.820 4.459 -5.368 1.00 88.12 88 PRO A N 1
ATOM 673 C CA . PRO A 1 88 ? 4.837 5.834 -4.867 1.00 88.12 88 PRO A CA 1
ATOM 674 C C . PRO A 1 88 ? 6.204 6.327 -4.392 1.00 88.12 88 PRO A C 1
ATOM 676 O O . PRO A 1 88 ? 6.378 7.532 -4.228 1.00 88.12 88 PRO A O 1
ATOM 679 N N . LEU A 1 89 ? 7.155 5.433 -4.113 1.00 90.50 89 LEU A N 1
ATOM 680 C CA . LEU A 1 89 ? 8.478 5.820 -3.617 1.00 90.50 89 LEU A CA 1
ATOM 681 C C . LEU A 1 89 ? 9.472 6.159 -4.738 1.00 90.50 89 LEU A C 1
ATOM 683 O O . LEU A 1 89 ? 10.608 6.538 -4.454 1.00 90.50 89 LEU A O 1
ATOM 687 N N . TRP A 1 90 ? 9.076 6.029 -6.006 1.00 90.31 90 TRP A N 1
ATOM 688 C CA . TRP A 1 90 ? 9.902 6.430 -7.142 1.00 90.31 90 TRP A CA 1
ATOM 689 C C . TRP A 1 90 ? 9.757 7.922 -7.443 1.00 90.31 90 TRP A C 1
ATOM 691 O O . TRP A 1 90 ? 8.653 8.455 -7.490 1.00 90.31 90 TRP A O 1
ATOM 701 N N . ALA A 1 91 ? 10.889 8.588 -7.688 1.00 87.38 91 ALA A N 1
ATOM 702 C CA . ALA A 1 91 ? 10.974 10.047 -7.794 1.00 87.38 91 ALA A CA 1
ATOM 703 C C . ALA A 1 91 ? 10.069 10.660 -8.882 1.00 87.38 91 ALA A C 1
ATOM 705 O O . ALA A 1 91 ? 9.564 11.766 -8.702 1.00 87.38 91 ALA A O 1
ATOM 706 N N . ASP A 1 92 ? 9.833 9.938 -9.979 1.00 89.50 92 ASP A N 1
ATOM 707 C CA . ASP A 1 92 ? 9.056 10.434 -11.123 1.00 89.50 92 ASP A CA 1
ATOM 708 C C . ASP A 1 92 ? 7.565 10.054 -11.074 1.00 89.50 92 ASP A C 1
ATOM 710 O O . ASP A 1 92 ? 6.787 10.444 -11.951 1.00 89.50 92 ASP A O 1
ATOM 714 N N . VAL A 1 93 ? 7.132 9.309 -10.051 1.00 84.25 93 VAL A N 1
ATOM 715 C CA . VAL A 1 93 ? 5.740 8.871 -9.912 1.00 84.25 93 VAL A CA 1
ATOM 716 C C . VAL A 1 93 ? 4.914 9.969 -9.246 1.00 84.25 93 VAL A C 1
ATOM 718 O O . VAL A 1 93 ? 5.104 10.319 -8.086 1.00 84.25 93 VAL A O 1
ATOM 721 N N . LYS A 1 94 ? 3.954 10.519 -9.998 1.00 87.94 94 LYS A N 1
ATOM 722 C CA . LYS A 1 94 ? 3.080 11.623 -9.550 1.00 87.94 94 LYS A CA 1
ATOM 723 C C . LYS A 1 94 ? 1.676 11.176 -9.134 1.00 87.94 94 LYS A C 1
ATOM 725 O O . LYS A 1 94 ? 0.874 12.000 -8.707 1.00 87.94 94 LYS A O 1
ATOM 730 N N . SER A 1 95 ? 1.353 9.897 -9.309 1.00 89.12 95 SER A N 1
ATOM 731 C CA . SER A 1 95 ? 0.035 9.317 -9.036 1.00 89.12 95 SER A CA 1
ATOM 732 C C . SER A 1 95 ? 0.178 7.847 -8.653 1.00 89.12 95 SER A C 1
ATOM 734 O O . SER A 1 95 ? 1.081 7.176 -9.139 1.00 89.12 95 SER A O 1
ATOM 736 N N . LEU A 1 96 ? -0.736 7.339 -7.825 1.00 88.81 96 LEU A N 1
ATOM 737 C CA . LEU A 1 96 ? -0.825 5.913 -7.491 1.00 88.81 96 LEU A CA 1
ATOM 738 C C . LEU A 1 96 ? -1.467 5.076 -8.611 1.00 88.81 96 LEU A C 1
ATOM 740 O O . LEU A 1 96 ? -1.359 3.851 -8.588 1.00 88.81 96 LEU A O 1
ATOM 744 N N . GLY A 1 97 ? -2.130 5.723 -9.577 1.00 92.75 97 GLY A N 1
ATOM 745 C CA . GLY A 1 97 ? -3.017 5.039 -10.517 1.00 92.75 97 GLY A CA 1
ATOM 746 C C . GLY A 1 97 ? -4.212 4.445 -9.776 1.00 92.75 97 GLY A C 1
ATOM 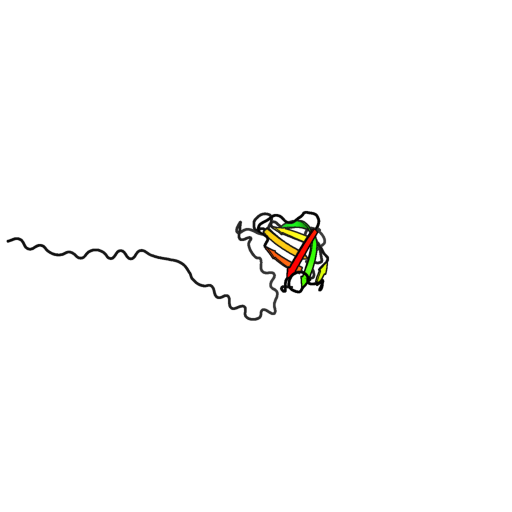747 O O . GLY A 1 97 ? -4.701 5.035 -8.808 1.00 92.75 97 GLY A O 1
ATOM 748 N N . LYS A 1 98 ? -4.671 3.266 -10.200 1.00 94.06 98 LYS A N 1
ATOM 749 C CA . LYS A 1 98 ? -5.648 2.511 -9.410 1.00 94.06 98 LYS A CA 1
ATOM 750 C C . LYS A 1 98 ? -4.993 2.009 -8.125 1.00 94.06 98 LYS A C 1
ATOM 752 O O . LYS A 1 98 ? -3.907 1.428 -8.164 1.00 94.06 98 LYS A O 1
ATOM 757 N N . TYR A 1 99 ? -5.653 2.207 -6.991 1.00 95.56 99 TYR A N 1
ATOM 758 C CA . TYR A 1 99 ? -5.139 1.757 -5.705 1.00 95.56 99 TYR A CA 1
ATOM 759 C C . TYR A 1 99 ? -6.253 1.221 -4.811 1.00 95.56 99 TYR A C 1
ATOM 761 O O . TYR A 1 99 ? -7.425 1.507 -5.008 1.00 95.56 99 TYR A O 1
ATOM 769 N N . THR A 1 100 ? -5.866 0.436 -3.819 1.00 95.50 100 THR A N 1
ATOM 770 C CA . THR A 1 100 ? -6.708 0.083 -2.678 1.00 95.50 100 THR A CA 1
ATOM 771 C C . THR A 1 100 ? -5.872 0.182 -1.411 1.00 95.50 100 THR A C 1
ATOM 773 O O . THR A 1 100 ? -4.637 0.153 -1.465 1.00 95.50 100 THR A O 1
ATOM 776 N N . SER A 1 101 ? -6.529 0.311 -0.267 1.00 94.88 101 SER A N 1
ATOM 777 C CA . SER A 1 101 ? -5.878 0.357 1.033 1.00 94.88 101 SER A CA 1
ATOM 778 C C . SER A 1 101 ? -6.524 -0.607 2.017 1.00 94.88 101 SER A C 1
ATOM 780 O O . SER A 1 101 ? -7.657 -1.061 1.862 1.00 94.88 101 SER A O 1
ATOM 782 N N . GLY A 1 102 ? -5.761 -0.934 3.048 1.00 93.94 102 GLY A N 1
ATOM 783 C CA . GLY A 1 102 ? -6.219 -1.739 4.163 1.00 93.94 102 GLY A CA 1
ATOM 784 C C . GLY A 1 102 ? -5.348 -1.490 5.379 1.00 93.94 102 GLY A C 1
ATOM 785 O O . GLY A 1 102 ? -4.443 -0.650 5.366 1.00 93.94 102 GLY A O 1
ATOM 786 N N . ASN A 1 103 ? -5.619 -2.230 6.443 1.00 94.25 103 ASN A N 1
ATOM 787 C CA . ASN A 1 103 ? -4.782 -2.232 7.630 1.00 94.25 103 ASN A CA 1
ATOM 788 C C . ASN A 1 103 ? -4.428 -3.675 7.997 1.00 94.25 103 ASN A C 1
ATOM 790 O O . ASN A 1 103 ? -5.225 -4.584 7.773 1.00 94.25 103 ASN A O 1
ATOM 794 N N . ALA A 1 104 ? -3.224 -3.877 8.515 1.00 91.62 104 ALA A N 1
ATOM 795 C CA . ALA A 1 104 ? -2.745 -5.162 8.998 1.00 91.62 104 ALA A CA 1
ATOM 796 C C . ALA A 1 104 ? -2.141 -4.958 10.384 1.00 91.62 104 ALA A C 1
ATOM 798 O O . ALA A 1 104 ? -1.382 -4.023 10.579 1.00 91.62 104 ALA A O 1
ATOM 799 N N . ASP A 1 105 ? -2.375 -5.858 11.332 1.00 92.12 105 ASP A N 1
ATOM 800 C CA . ASP A 1 105 ? -1.802 -5.720 12.683 1.00 92.12 105 ASP A CA 1
ATOM 801 C C . ASP A 1 105 ? -0.318 -6.138 12.756 1.00 92.12 105 ASP A C 1
ATOM 803 O O . ASP A 1 105 ? 0.264 -6.286 13.830 1.00 92.12 105 ASP A O 1
ATOM 807 N N . TYR A 1 106 ? 0.310 -6.357 11.600 1.00 93.94 106 TYR A N 1
ATOM 808 C CA . TYR A 1 106 ? 1.667 -6.860 11.455 1.00 93.94 106 TYR A CA 1
ATOM 809 C C . TYR A 1 106 ? 2.365 -6.260 10.231 1.00 93.94 106 TYR A C 1
ATOM 811 O O . TYR A 1 106 ? 1.754 -5.658 9.344 1.00 93.94 106 TYR A O 1
ATOM 819 N N . ASP A 1 107 ? 3.681 -6.439 10.182 1.00 96.31 107 ASP A N 1
ATOM 820 C CA . ASP A 1 107 ? 4.491 -6.049 9.036 1.00 96.31 107 ASP A CA 1
ATOM 821 C C . ASP A 1 107 ? 4.255 -6.995 7.860 1.00 96.31 107 ASP A C 1
ATOM 823 O O . ASP A 1 107 ? 4.455 -8.207 7.965 1.00 96.31 107 ASP A O 1
ATOM 827 N N . LEU A 1 108 ? 3.855 -6.433 6.721 1.00 96.12 108 LEU A N 1
ATOM 828 C CA . LEU A 1 108 ? 3.689 -7.211 5.5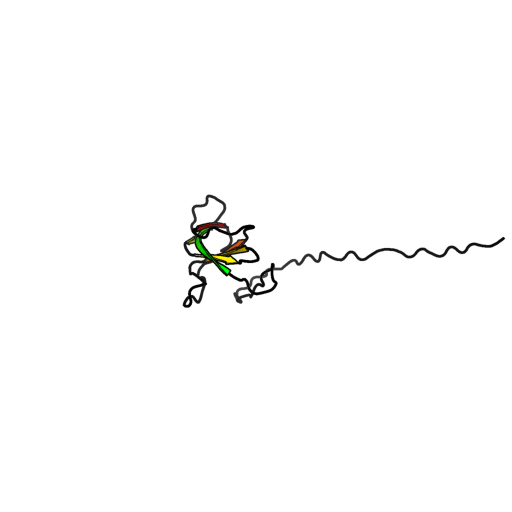00 1.00 96.12 108 LEU A CA 1
ATOM 829 C C . LEU A 1 108 ? 5.038 -7.741 4.994 1.00 96.12 108 LEU A C 1
ATOM 831 O O . LEU A 1 108 ? 6.101 -7.170 5.258 1.00 96.12 108 LEU A O 1
ATOM 835 N N . SER A 1 109 ? 4.977 -8.835 4.231 1.00 93.56 109 SER A N 1
ATOM 836 C CA . SER A 1 109 ? 6.140 -9.406 3.546 1.00 93.56 109 SER A CA 1
ATOM 837 C C . SER A 1 109 ? 6.845 -8.350 2.694 1.00 93.56 109 SER A C 1
ATOM 839 O O . SER A 1 109 ? 6.192 -7.539 2.050 1.00 93.56 109 SER A O 1
ATOM 841 N N . ASN A 1 110 ? 8.177 -8.401 2.631 1.00 94.12 110 ASN A N 1
ATOM 842 C CA . ASN A 1 110 ? 8.963 -7.548 1.731 1.00 94.12 110 ASN A CA 1
ATOM 843 C C . ASN A 1 110 ? 9.013 -8.085 0.285 1.00 94.12 110 ASN A C 1
ATOM 845 O O . ASN A 1 110 ? 9.676 -7.489 -0.561 1.00 94.12 110 ASN A O 1
ATOM 849 N N . LEU A 1 111 ? 8.355 -9.217 0.002 1.00 94.25 111 LEU A N 1
ATOM 850 C CA . LEU A 1 111 ? 8.341 -9.846 -1.321 1.00 94.25 111 LEU A CA 1
ATOM 851 C C . LEU A 1 111 ? 7.025 -9.593 -2.057 1.00 94.25 111 LEU A C 1
ATOM 853 O O . LEU A 1 111 ? 7.022 -9.028 -3.153 1.00 94.25 111 LEU A O 1
ATOM 857 N N . ALA A 1 112 ? 5.913 -10.038 -1.470 1.00 94.62 112 ALA A N 1
ATOM 858 C CA . ALA A 1 112 ? 4.602 -9.950 -2.091 1.00 94.62 112 ALA A CA 1
ATOM 859 C C . ALA A 1 112 ? 3.470 -9.939 -1.058 1.00 94.62 112 ALA A C 1
ATOM 861 O O . ALA A 1 112 ? 3.508 -10.686 -0.080 1.00 94.62 112 ALA A O 1
ATOM 862 N N . THR A 1 113 ? 2.432 -9.153 -1.341 1.00 96.81 113 THR A N 1
ATOM 863 C CA . THR A 1 113 ? 1.173 -9.112 -0.590 1.00 96.81 113 THR A CA 1
ATOM 864 C C . THR A 1 113 ? -0.004 -9.389 -1.521 1.00 96.81 113 THR A C 1
ATOM 866 O O . THR A 1 113 ? -0.049 -8.894 -2.650 1.00 96.81 113 THR A O 1
ATOM 869 N N . VAL A 1 114 ? -0.972 -10.172 -1.042 1.00 97.31 114 VAL A N 1
ATOM 870 C CA . VAL A 1 114 ? -2.256 -10.391 -1.713 1.00 97.31 114 VAL A CA 1
ATOM 871 C C . VAL A 1 114 ? -3.374 -9.880 -0.815 1.00 97.31 114 VAL A C 1
ATOM 873 O O . VAL A 1 114 ? -3.415 -10.225 0.363 1.00 97.31 114 VAL A O 1
ATOM 876 N N . TYR A 1 115 ? -4.281 -9.087 -1.378 1.00 97.56 115 TYR A N 1
ATOM 877 C CA . TYR A 1 115 ? -5.414 -8.508 -0.668 1.00 97.56 115 TYR A CA 1
ATOM 878 C C . TYR A 1 115 ? -6.723 -8.779 -1.413 1.00 97.56 115 TYR A C 1
ATOM 880 O O . TYR A 1 115 ? -6.778 -8.703 -2.639 1.00 97.56 115 TYR A O 1
ATOM 888 N N . TYR A 1 116 ? -7.770 -9.109 -0.666 1.00 97.88 116 TYR A N 1
ATOM 889 C CA . TYR A 1 116 ? -9.112 -9.382 -1.173 1.00 97.88 116 TYR A CA 1
ATOM 890 C C . TYR A 1 116 ? -10.042 -8.355 -0.544 1.00 97.88 116 TYR A C 1
ATOM 892 O O . TYR A 1 116 ? -10.133 -8.287 0.681 1.00 97.88 116 TYR A O 1
ATOM 900 N N . THR A 1 117 ? -10.668 -7.517 -1.362 1.00 96.50 117 THR A N 1
ATOM 901 C CA . THR A 1 117 ? -11.475 -6.391 -0.883 1.00 96.50 117 THR A CA 1
ATOM 902 C C . THR A 1 117 ? -12.572 -6.046 -1.877 1.00 96.50 117 THR A C 1
ATOM 904 O O . THR A 1 117 ? -12.510 -6.430 -3.040 1.00 96.50 117 THR A O 1
ATOM 907 N N . ASN A 1 118 ? -13.593 -5.320 -1.439 1.00 94.94 118 ASN A N 1
ATOM 908 C CA . ASN A 1 118 ? -14.565 -4.703 -2.341 1.00 94.94 118 ASN A CA 1
ATOM 909 C C . ASN A 1 118 ? -14.289 -3.209 -2.575 1.00 94.94 118 ASN A C 1
ATOM 911 O O . ASN A 1 118 ? -14.946 -2.613 -3.427 1.00 94.94 118 ASN A O 1
ATOM 915 N N . ASP A 1 119 ? -13.307 -2.642 -1.872 1.00 89.19 119 ASP A N 1
ATOM 916 C CA . ASP A 1 119 ? -13.027 -1.208 -1.842 1.00 89.19 119 ASP A CA 1
ATOM 917 C C . ASP A 1 119 ? -11.878 -0.863 -2.809 1.00 89.19 119 ASP A C 1
ATOM 919 O O . ASP A 1 119 ? -10.722 -1.223 -2.565 1.00 89.19 119 ASP A O 1
ATOM 923 N N . PHE A 1 120 ? -12.199 -0.182 -3.916 1.00 85.31 120 PHE A N 1
ATOM 924 C CA . PHE A 1 120 ? -11.280 0.277 -4.972 1.00 85.31 120 PHE A CA 1
ATOM 925 C C . PHE A 1 120 ? -11.624 1.695 -5.425 1.00 85.31 120 PHE A C 1
ATOM 927 O O . PHE A 1 120 ? -12.821 2.056 -5.339 1.00 85.31 120 PHE A O 1
#

Radius of gyration: 24.82 Å; chains: 1; bounding box: 44×37×86 Å